Protein AF-A0AA38FV46-F1 (afdb_monomer_lite)

Foldseek 3Di:
DDPPPPDDDQDDDDDDDALLVLLLVLLQSCLVVVVVCCVPPCCNPPPLVVQCPDPVNVVVCVVVLVVCCVPPVRNNSSLVSNCVNSVHDPSD

Radius of gyration: 16.46 Å; chains: 1; bounding box: 35×52×32 Å

Organism: Taxus chinensis (NCBI:txid29808)

Structure (mmCIF, N/CA/C/O backbone):
data_AF-A0AA38FV46-F1
#
_entry.id   AF-A0AA38FV46-F1
#
loop_
_atom_site.group_PDB
_atom_site.id
_atom_site.type_symbol
_atom_site.label_atom_id
_atom_site.label_alt_id
_atom_site.label_comp_id
_atom_site.label_asym_id
_atom_site.label_entity_id
_atom_site.label_seq_id
_atom_site.pdbx_PDB_ins_code
_atom_site.Cartn_x
_atom_site.Cartn_y
_atom_site.Cartn_z
_atom_site.occupancy
_atom_site.B_iso_or_equiv
_atom_site.auth_seq_id
_atom_site.auth_comp_id
_atom_site.auth_asym_id
_atom_site.auth_atom_id
_atom_site.pdbx_PDB_model_num
ATOM 1 N N . MET A 1 1 ? 20.600 -38.400 -0.882 1.00 41.66 1 MET A N 1
ATOM 2 C CA . MET A 1 1 ? 20.220 -37.195 -1.641 1.00 41.66 1 MET A CA 1
ATOM 3 C C . MET A 1 1 ? 19.118 -36.573 -0.833 1.00 41.66 1 MET A C 1
ATOM 5 O O . MET A 1 1 ? 18.099 -37.224 -0.655 1.00 41.66 1 MET A O 1
ATOM 9 N N . ASP A 1 2 ? 19.432 -35.449 -0.207 1.00 44.16 2 ASP A N 1
ATOM 10 C CA . ASP A 1 2 ? 18.635 -34.858 0.859 1.00 44.16 2 ASP A CA 1
ATOM 11 C C . ASP A 1 2 ? 17.225 -34.493 0.386 1.00 44.16 2 ASP A C 1
ATOM 13 O O . ASP A 1 2 ? 17.046 -33.895 -0.677 1.00 44.16 2 ASP A O 1
ATOM 17 N N . ASP A 1 3 ? 16.242 -34.867 1.206 1.00 47.19 3 ASP A N 1
ATOM 18 C CA . ASP A 1 3 ? 14.861 -34.401 1.143 1.00 47.19 3 ASP A CA 1
ATOM 19 C C . ASP A 1 3 ? 14.837 -32.879 1.332 1.00 47.19 3 ASP A C 1
ATOM 21 O O . ASP A 1 3 ? 14.822 -32.355 2.447 1.00 47.19 3 ASP A O 1
ATOM 25 N N . MET A 1 4 ? 14.824 -32.145 0.224 1.00 51.62 4 MET A N 1
ATOM 26 C CA . MET A 1 4 ? 14.444 -30.739 0.208 1.00 51.62 4 MET A CA 1
ATOM 27 C C . MET A 1 4 ? 12.921 -30.660 0.079 1.00 51.62 4 MET A C 1
ATOM 29 O O . MET A 1 4 ? 12.398 -30.453 -1.015 1.00 51.62 4 MET A O 1
ATOM 33 N N . ASN A 1 5 ? 12.202 -30.704 1.204 1.00 58.38 5 ASN A N 1
ATOM 34 C CA . ASN A 1 5 ? 10.883 -30.056 1.320 1.00 58.38 5 ASN A CA 1
ATOM 35 C C . ASN A 1 5 ? 11.044 -28.515 1.262 1.00 58.38 5 ASN A C 1
ATOM 37 O O . ASN A 1 5 ? 10.553 -27.781 2.116 1.00 58.38 5 ASN A O 1
ATOM 41 N N . GLY A 1 6 ? 11.825 -28.021 0.300 1.00 53.75 6 GLY A N 1
ATOM 42 C CA . GLY A 1 6 ? 12.183 -26.622 0.141 1.00 53.75 6 GLY A CA 1
ATOM 43 C C . GLY A 1 6 ? 11.170 -25.945 -0.761 1.00 53.75 6 GLY A C 1
ATOM 44 O O . GLY A 1 6 ? 11.295 -26.012 -1.984 1.00 53.75 6 GLY A O 1
ATOM 45 N N . GLU A 1 7 ? 10.166 -25.300 -0.171 1.00 69.88 7 GLU A N 1
ATOM 46 C CA . GLU A 1 7 ? 9.326 -24.373 -0.926 1.00 69.88 7 GLU A CA 1
ATOM 47 C C . GLU A 1 7 ? 10.224 -23.313 -1.574 1.00 69.88 7 GLU A C 1
ATOM 49 O O . GLU A 1 7 ? 10.964 -22.589 -0.904 1.00 69.88 7 GLU A O 1
ATOM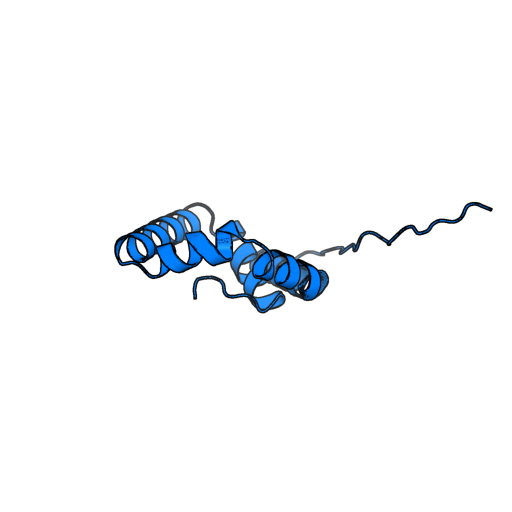 54 N N . TRP A 1 8 ? 10.190 -23.252 -2.903 1.00 77.44 8 TRP A N 1
ATOM 55 C CA . TRP A 1 8 ? 10.895 -22.233 -3.666 1.00 77.44 8 TRP A CA 1
ATOM 56 C C . TRP A 1 8 ? 10.403 -20.847 -3.250 1.00 77.44 8 TRP A C 1
ATOM 58 O O . TRP A 1 8 ? 9.209 -20.556 -3.345 1.00 77.44 8 TRP A O 1
ATOM 68 N N . LEU A 1 9 ? 11.327 -19.971 -2.842 1.00 85.06 9 LEU A N 1
ATOM 69 C CA . LEU A 1 9 ? 10.996 -18.573 -2.590 1.00 85.06 9 LEU A CA 1
ATOM 70 C C . LEU A 1 9 ? 10.523 -17.936 -3.903 1.00 85.06 9 LEU A C 1
ATOM 72 O O . LEU A 1 9 ? 11.256 -17.965 -4.899 1.00 85.06 9 LEU A O 1
ATOM 76 N N . PRO A 1 10 ? 9.307 -17.371 -3.947 1.00 87.31 10 PRO A N 1
ATOM 77 C CA . PRO A 1 10 ? 8.811 -16.770 -5.166 1.00 87.31 10 PRO A CA 1
ATOM 78 C C . PRO A 1 10 ? 9.645 -15.525 -5.490 1.00 87.31 10 PRO A C 1
ATOM 80 O O . PRO A 1 10 ? 9.797 -14.625 -4.669 1.00 87.31 10 PRO A O 1
ATOM 83 N N . LEU A 1 11 ? 10.188 -15.495 -6.705 1.00 92.94 11 LEU A N 1
ATOM 84 C CA . LEU A 1 11 ? 11.032 -14.421 -7.223 1.00 92.94 11 LEU A CA 1
ATOM 85 C C . LEU A 1 11 ? 10.326 -13.689 -8.374 1.00 92.94 11 LEU A C 1
ATOM 87 O O . LEU A 1 11 ? 9.547 -14.298 -9.122 1.00 92.94 11 LEU A O 1
ATOM 91 N N . ILE A 1 12 ? 10.629 -12.399 -8.521 1.00 95.75 12 ILE A N 1
ATOM 92 C CA . ILE A 1 12 ? 10.375 -11.610 -9.728 1.00 95.75 12 ILE A CA 1
ATOM 93 C C . ILE A 1 12 ? 11.598 -10.761 -10.054 1.00 95.75 12 ILE A C 1
ATOM 95 O O . ILE A 1 12 ? 12.215 -10.184 -9.163 1.00 95.75 12 ILE A O 1
ATOM 99 N N . GLU A 1 13 ? 11.909 -10.671 -11.340 1.00 96.19 13 GLU A N 1
ATOM 100 C CA . GLU A 1 13 ? 12.827 -9.681 -11.886 1.00 96.19 13 GLU A CA 1
ATOM 101 C C . GLU A 1 13 ? 11.999 -8.614 -12.597 1.00 96.19 13 GLU A C 1
ATOM 103 O O . GLU A 1 13 ? 11.113 -8.934 -13.393 1.00 96.19 13 GLU A O 1
ATOM 108 N N . ILE A 1 14 ? 12.261 -7.346 -12.289 1.00 95.88 14 ILE A N 1
ATOM 109 C CA . ILE A 1 14 ? 11.530 -6.215 -12.858 1.00 95.88 14 ILE A CA 1
ATOM 110 C C . ILE A 1 14 ? 12.507 -5.389 -13.686 1.00 95.88 14 ILE A C 1
ATOM 112 O O . ILE A 1 14 ? 13.518 -4.904 -13.178 1.00 95.88 14 ILE A O 1
ATOM 116 N N . GLY A 1 15 ? 12.213 -5.267 -14.980 1.00 95.31 15 GLY A N 1
ATOM 117 C CA . GLY A 1 15 ? 12.965 -4.417 -15.897 1.00 95.31 15 GLY A CA 1
ATOM 118 C C . GLY A 1 15 ? 12.625 -2.927 -15.741 1.00 95.31 15 GLY A C 1
ATOM 119 O O . GLY A 1 15 ? 11.819 -2.552 -14.888 1.00 95.31 15 GLY A O 1
ATOM 120 N N . PRO A 1 16 ? 13.205 -2.055 -16.584 1.00 96.69 16 PRO A N 1
ATOM 121 C CA . PRO A 1 16 ? 12.912 -0.625 -16.557 1.00 96.69 16 PRO A CA 1
ATOM 122 C C . PRO A 1 16 ? 11.412 -0.345 -16.737 1.00 96.69 16 PRO A C 1
ATOM 124 O O . PRO A 1 16 ? 10.826 -0.695 -17.759 1.00 96.69 16 PRO A O 1
ATOM 127 N N . CYS A 1 17 ? 10.799 0.296 -15.746 1.00 97.38 17 CYS A N 1
ATOM 128 C CA . CYS A 1 17 ? 9.410 0.745 -15.762 1.00 97.38 17 CYS A CA 1
ATOM 129 C C . CYS A 1 17 ? 9.227 1.916 -14.782 1.00 97.38 17 CYS A C 1
ATOM 131 O O . CYS A 1 17 ? 10.149 2.256 -14.034 1.00 97.38 17 CYS A O 1
ATOM 133 N N . ASP A 1 18 ? 8.069 2.576 -14.817 1.00 98.38 18 ASP A N 1
ATOM 134 C CA . ASP A 1 18 ? 7.709 3.545 -13.781 1.00 98.38 18 ASP A CA 1
ATOM 135 C C . ASP A 1 18 ? 7.285 2.848 -12.474 1.00 98.38 18 ASP A C 1
ATOM 137 O O . ASP A 1 18 ? 7.094 1.631 -12.414 1.00 98.38 18 ASP A O 1
ATOM 141 N N . SER A 1 19 ? 7.173 3.629 -11.399 1.00 98.44 19 SER A N 1
ATOM 142 C CA . SER A 1 19 ? 6.883 3.103 -10.064 1.00 98.44 19 SER A CA 1
ATOM 143 C C . SER A 1 19 ? 5.519 2.420 -9.971 1.00 98.44 19 SER A C 1
ATOM 145 O O . SER A 1 19 ? 5.415 1.378 -9.329 1.00 98.44 19 SER A O 1
ATOM 147 N N . TYR A 1 20 ? 4.498 2.951 -10.647 1.00 98.56 20 TYR A N 1
ATOM 148 C CA . TYR A 1 20 ? 3.173 2.336 -10.682 1.00 98.56 20 TYR A CA 1
ATOM 149 C C . TYR A 1 20 ? 3.224 0.959 -11.348 1.00 98.56 20 TYR A C 1
ATOM 151 O O . TYR A 1 20 ? 2.763 -0.032 -10.780 1.00 98.56 20 TYR A O 1
ATOM 159 N N . GLN A 1 21 ? 3.848 0.873 -12.522 1.00 98.69 21 GLN A N 1
ATOM 160 C CA . GLN A 1 21 ? 3.996 -0.368 -13.270 1.00 98.69 21 GLN A CA 1
ATOM 161 C C . GLN A 1 21 ? 4.819 -1.404 -12.494 1.00 98.69 21 GLN A C 1
ATOM 163 O O . GLN A 1 21 ? 4.481 -2.590 -12.515 1.00 98.69 21 GLN A O 1
ATOM 168 N N . MET A 1 22 ? 5.863 -0.972 -11.779 1.00 98.62 22 MET A N 1
ATOM 169 C CA . MET A 1 22 ? 6.620 -1.833 -10.869 1.00 98.62 22 MET A CA 1
ATOM 170 C C . MET A 1 22 ? 5.707 -2.421 -9.787 1.00 98.62 22 MET A C 1
ATOM 172 O O . MET A 1 22 ? 5.664 -3.641 -9.621 1.00 98.62 22 MET A O 1
ATOM 176 N N . GLY A 1 23 ? 4.922 -1.574 -9.116 1.00 98.62 23 GLY A N 1
ATOM 177 C CA . GLY A 1 23 ? 3.932 -2.000 -8.130 1.00 98.62 23 GLY A CA 1
ATOM 178 C C . GLY A 1 23 ? 2.920 -2.990 -8.704 1.00 98.62 23 GLY A C 1
ATOM 179 O O . GLY A 1 23 ? 2.681 -4.043 -8.119 1.00 98.62 23 GLY A O 1
ATOM 180 N N . LEU A 1 24 ? 2.377 -2.708 -9.890 1.00 98.69 24 LEU A N 1
ATOM 181 C CA . LEU A 1 24 ? 1.407 -3.571 -10.564 1.00 98.69 24 LEU A CA 1
ATOM 182 C C . LEU A 1 24 ? 1.964 -4.980 -10.810 1.00 98.69 24 LEU A C 1
ATOM 184 O O . LEU A 1 24 ? 1.297 -5.972 -10.506 1.00 98.69 24 LEU A O 1
ATOM 188 N N . LEU A 1 25 ? 3.205 -5.081 -11.298 1.00 98.56 25 LEU A N 1
ATOM 189 C CA . LEU A 1 25 ? 3.881 -6.361 -11.533 1.00 98.56 25 LEU A CA 1
ATOM 190 C C . LEU A 1 25 ? 4.131 -7.130 -10.227 1.00 98.56 25 LEU A C 1
ATOM 192 O O . LEU A 1 25 ? 3.911 -8.344 -10.176 1.00 98.56 25 LEU A O 1
ATOM 196 N N . ILE A 1 26 ? 4.537 -6.434 -9.158 1.00 98.38 26 ILE A N 1
ATOM 197 C CA . ILE A 1 26 ? 4.693 -7.016 -7.815 1.00 98.38 26 ILE A CA 1
ATOM 198 C C . ILE A 1 26 ? 3.345 -7.553 -7.321 1.00 98.38 26 ILE A C 1
ATOM 200 O O . ILE A 1 26 ? 3.240 -8.724 -6.940 1.00 98.38 26 ILE A O 1
ATOM 204 N N . GLY A 1 27 ? 2.303 -6.722 -7.375 1.00 98.38 27 GLY A N 1
ATOM 205 C CA . GLY A 1 27 ? 0.952 -7.065 -6.949 1.00 98.38 27 GLY A CA 1
ATOM 206 C C . GLY A 1 27 ? 0.429 -8.309 -7.661 1.00 98.38 27 GLY A C 1
ATOM 207 O O . GLY A 1 27 ? -0.048 -9.231 -7.002 1.00 98.38 27 GLY A O 1
ATOM 208 N N . GLN A 1 28 ? 0.598 -8.384 -8.984 1.00 98.12 28 GLN A N 1
ATOM 209 C CA . GLN A 1 28 ? 0.177 -9.529 -9.796 1.00 98.12 28 GLN A CA 1
ATOM 210 C C . GLN A 1 28 ? 0.955 -10.803 -9.448 1.00 98.12 28 GLN A C 1
ATOM 212 O O . GLN A 1 28 ? 0.361 -11.866 -9.249 1.00 98.12 28 GLN A O 1
ATOM 217 N N . ARG A 1 29 ? 2.285 -10.712 -9.324 1.00 97.62 29 ARG A N 1
ATOM 218 C CA . ARG A 1 29 ? 3.146 -11.869 -9.036 1.00 97.62 29 ARG A CA 1
ATOM 219 C C . ARG A 1 29 ? 2.856 -12.502 -7.682 1.00 97.62 29 ARG A C 1
ATOM 221 O O . ARG A 1 29 ? 2.874 -13.732 -7.559 1.00 97.62 29 ARG A O 1
ATOM 228 N N . PHE A 1 30 ? 2.643 -11.666 -6.672 1.00 97.88 30 PHE A N 1
ATOM 229 C CA . PHE A 1 30 ? 2.516 -12.076 -5.275 1.00 97.88 30 PHE A CA 1
ATOM 230 C C . PHE A 1 30 ? 1.084 -11.968 -4.752 1.00 97.88 30 PHE A C 1
ATOM 232 O O . PHE A 1 30 ? 0.863 -12.049 -3.545 1.00 97.88 30 PHE A O 1
ATOM 239 N N . ALA A 1 31 ? 0.099 -11.848 -5.646 1.00 98.12 31 ALA A N 1
ATOM 240 C CA . ALA A 1 31 ? -1.290 -11.567 -5.300 1.00 98.12 31 ALA A CA 1
ATOM 241 C C . ALA A 1 31 ? -1.851 -12.511 -4.224 1.00 98.12 31 ALA A C 1
ATOM 243 O O . ALA A 1 31 ? -2.511 -12.075 -3.285 1.00 98.12 31 ALA A O 1
ATOM 244 N N . HIS A 1 32 ? -1.552 -13.811 -4.320 1.00 96.62 32 HIS A N 1
ATOM 245 C CA . HIS A 1 32 ? -2.007 -14.800 -3.341 1.00 96.62 32 HIS A CA 1
ATOM 246 C C . HIS A 1 32 ? -1.396 -14.584 -1.946 1.00 96.62 32 HIS A C 1
ATOM 248 O O . HIS A 1 32 ? -2.112 -14.695 -0.951 1.00 96.62 32 HIS A O 1
ATOM 254 N N . LEU A 1 33 ? -0.108 -14.230 -1.863 1.00 96.69 33 LEU A N 1
ATOM 255 C CA . LEU A 1 33 ? 0.569 -13.941 -0.596 1.00 96.69 33 LEU A CA 1
ATOM 256 C C . LEU A 1 33 ? 0.051 -12.645 0.016 1.00 96.69 33 LEU A C 1
ATOM 258 O O . LEU A 1 33 ? -0.267 -12.628 1.201 1.00 96.69 33 LEU A O 1
ATOM 262 N N . ILE A 1 34 ? -0.084 -11.592 -0.795 1.00 97.81 34 ILE A N 1
ATOM 263 C CA . ILE A 1 34 ? -0.584 -10.287 -0.351 1.00 97.81 34 ILE A CA 1
ATOM 264 C C . ILE A 1 34 ? -2.011 -10.438 0.185 1.00 97.81 34 ILE A C 1
ATOM 266 O O . ILE A 1 34 ? -2.265 -10.109 1.343 1.00 97.81 34 ILE A O 1
ATOM 270 N N . ARG A 1 35 ? -2.923 -11.045 -0.587 1.00 98.12 35 ARG A N 1
ATOM 271 C CA . ARG A 1 35 ? -4.302 -11.302 -0.135 1.00 98.12 35 ARG A CA 1
ATOM 272 C C . ARG A 1 35 ? -4.351 -12.181 1.115 1.00 98.12 35 ARG A C 1
ATOM 274 O O . ARG A 1 35 ? -5.120 -11.899 2.033 1.00 98.12 35 ARG A O 1
ATOM 281 N N . SER A 1 36 ? -3.523 -13.227 1.187 1.00 97.44 36 SER A N 1
ATOM 282 C CA . SER A 1 36 ? -3.432 -14.081 2.379 1.00 97.44 36 SER A CA 1
ATOM 283 C C . SER A 1 36 ? -2.945 -13.295 3.600 1.00 97.44 36 SER A C 1
ATOM 285 O O . SER A 1 36 ? -3.507 -13.450 4.678 1.00 97.44 36 SER A O 1
ATOM 287 N N . ARG A 1 37 ? -1.929 -12.437 3.456 1.00 96.25 37 ARG A N 1
ATOM 288 C CA . ARG A 1 37 ? -1.405 -11.615 4.556 1.00 96.25 37 ARG A CA 1
ATOM 289 C C . ARG A 1 37 ? -2.440 -10.604 5.041 1.00 96.25 37 ARG A C 1
ATOM 291 O O . ARG A 1 37 ? -2.636 -10.515 6.247 1.00 96.25 37 ARG A O 1
ATOM 298 N N . VAL A 1 38 ? -3.092 -9.892 4.120 1.00 96.06 38 VAL A N 1
ATOM 299 C CA . VAL A 1 38 ? -4.103 -8.863 4.421 1.00 96.06 38 VAL A CA 1
ATOM 300 C C . VAL A 1 38 ? -5.321 -9.469 5.116 1.00 96.06 38 VAL A C 1
ATOM 302 O O . VAL A 1 38 ? -5.755 -8.958 6.143 1.00 96.06 38 VAL A O 1
ATOM 305 N N . SER A 1 39 ? -5.845 -10.588 4.605 1.00 96.62 39 SER A N 1
ATOM 306 C CA . SER A 1 39 ? -7.030 -11.243 5.185 1.00 96.62 39 SER A CA 1
ATOM 307 C C . SER A 1 39 ? -6.778 -11.901 6.544 1.00 96.62 39 SER A C 1
ATOM 309 O O . SER A 1 39 ? -7.712 -12.059 7.323 1.00 96.62 39 SER A O 1
ATOM 311 N N . LYS A 1 40 ? -5.534 -12.298 6.842 1.00 97.81 40 LYS A N 1
ATOM 312 C CA . LYS A 1 40 ? -5.172 -12.988 8.094 1.00 97.81 40 LYS A CA 1
ATOM 313 C C . LYS A 1 40 ? -4.585 -12.069 9.164 1.00 97.81 40 LYS A C 1
ATOM 315 O O . LYS A 1 40 ? -4.330 -12.535 10.274 1.00 97.81 40 LYS A O 1
ATOM 320 N N . ASP A 1 41 ? -4.318 -10.802 8.852 1.00 97.44 41 ASP A N 1
ATOM 321 C CA . ASP A 1 41 ? -3.798 -9.856 9.836 1.00 97.44 41 ASP A CA 1
ATOM 322 C C . ASP A 1 41 ? -4.905 -9.433 10.808 1.00 97.44 41 ASP A C 1
ATOM 324 O O . ASP A 1 41 ? -5.780 -8.646 10.460 1.00 97.44 41 ASP A O 1
ATOM 328 N N . LYS A 1 42 ? -4.862 -9.954 12.036 1.00 97.62 42 LYS A N 1
ATOM 329 C CA . LYS A 1 42 ? -5.885 -9.658 13.044 1.00 97.62 42 LYS A CA 1
ATOM 330 C C . LYS A 1 42 ? -5.931 -8.187 13.435 1.00 97.62 42 LYS A C 1
ATOM 332 O O . LYS A 1 42 ? -7.019 -7.653 13.573 1.00 97.62 42 LYS A O 1
ATOM 337 N N . ILE A 1 43 ? -4.782 -7.528 13.571 1.00 97.19 43 ILE A N 1
ATOM 338 C CA . ILE A 1 43 ? -4.739 -6.115 13.973 1.00 97.19 43 ILE A CA 1
ATOM 339 C C . ILE A 1 43 ? -5.360 -5.260 12.867 1.00 97.19 43 ILE A C 1
ATOM 341 O O . ILE A 1 43 ? -6.192 -4.396 13.137 1.00 97.19 43 ILE A O 1
ATOM 345 N N . LEU A 1 44 ? -5.022 -5.541 11.605 1.00 95.06 44 LEU A N 1
ATOM 346 C CA . LEU A 1 44 ? -5.636 -4.864 10.468 1.00 95.06 44 LEU A CA 1
ATOM 347 C C . LEU A 1 44 ? -7.158 -5.065 10.450 1.00 95.06 44 LEU A C 1
ATOM 349 O O . LEU A 1 44 ? -7.893 -4.088 10.345 1.00 95.06 44 LEU A O 1
ATOM 353 N N . GLN A 1 45 ? -7.622 -6.313 10.554 1.00 96.00 45 GLN A N 1
ATOM 354 C CA . GLN A 1 45 ? -9.038 -6.659 10.394 1.00 96.00 45 GLN A CA 1
ATOM 355 C C . GLN A 1 45 ? -9.910 -6.232 11.582 1.00 96.00 45 GLN A C 1
ATOM 357 O O . GLN A 1 45 ? -11.026 -5.760 11.383 1.00 96.00 45 GLN A O 1
ATOM 362 N N . GLU A 1 46 ? -9.420 -6.401 12.809 1.00 97.12 46 GLU A N 1
ATOM 363 C CA . GLU A 1 46 ? -10.218 -6.242 14.031 1.00 97.12 46 GLU A CA 1
ATOM 364 C C . GLU A 1 46 ? -10.045 -4.863 14.683 1.00 97.12 46 GLU A C 1
ATOM 366 O O . GLU A 1 46 ? -10.928 -4.434 15.423 1.00 97.12 46 GLU A O 1
ATOM 371 N N . GLU A 1 47 ? -8.955 -4.140 14.396 1.00 96.31 47 GLU A N 1
ATOM 372 C CA . GLU A 1 47 ? -8.669 -2.842 15.023 1.00 96.31 47 GLU A CA 1
ATOM 373 C C . GLU A 1 47 ? -8.541 -1.711 13.996 1.00 96.31 47 GLU A C 1
ATOM 375 O O . GLU A 1 47 ? -9.267 -0.716 14.068 1.00 96.31 47 GLU A O 1
ATOM 380 N N . MET A 1 48 ? -7.651 -1.852 13.007 1.00 95.06 48 MET A N 1
ATOM 381 C CA . MET A 1 48 ? -7.319 -0.740 12.108 1.00 95.06 48 MET A CA 1
ATOM 382 C C . MET A 1 48 ? -8.425 -0.437 11.096 1.00 95.06 48 MET A C 1
ATOM 384 O O . MET A 1 48 ? -8.731 0.734 10.889 1.00 95.06 48 MET A O 1
ATOM 388 N N . LEU A 1 49 ? -9.039 -1.454 10.480 1.00 94.50 49 LEU A N 1
ATOM 389 C CA . LEU A 1 49 ? -10.158 -1.251 9.554 1.00 94.50 49 LEU A CA 1
ATOM 390 C C . LEU A 1 49 ? -11.387 -0.656 10.268 1.00 94.50 49 LEU A C 1
ATOM 392 O O . LEU A 1 49 ? -11.917 0.339 9.774 1.00 94.50 49 LEU A O 1
ATOM 396 N N . PRO A 1 50 ? -11.816 -1.143 11.450 1.00 95.75 50 PRO A N 1
ATOM 397 C CA . PRO A 1 50 ? -12.870 -0.478 12.215 1.00 95.75 50 PRO A CA 1
ATOM 398 C C . PRO A 1 50 ? -12.537 0.970 12.583 1.00 95.75 50 PRO A C 1
ATOM 400 O O . PRO A 1 50 ? -13.394 1.845 12.458 1.00 95.75 50 PRO A O 1
ATOM 403 N N . PHE A 1 51 ? -11.293 1.249 12.986 1.00 95.81 51 PHE A N 1
ATOM 404 C CA . PHE A 1 51 ? -10.855 2.619 13.246 1.00 95.81 51 PHE A CA 1
ATOM 405 C C . PHE A 1 51 ? -10.913 3.487 11.983 1.00 95.81 51 PHE A C 1
ATOM 407 O O . PHE A 1 51 ? -11.410 4.610 12.054 1.00 95.81 51 PHE A O 1
ATOM 414 N N . ALA A 1 52 ? -10.478 2.969 10.830 1.00 94.56 52 ALA A N 1
ATOM 415 C CA . ALA A 1 52 ? -10.505 3.672 9.547 1.00 94.56 52 ALA A CA 1
ATOM 416 C C . ALA A 1 52 ? -11.915 4.138 9.153 1.00 94.56 52 ALA A C 1
ATOM 418 O O . ALA A 1 52 ? -12.053 5.195 8.547 1.00 94.56 52 ALA A O 1
ATOM 419 N N . MET A 1 53 ? -12.954 3.401 9.562 1.00 93.94 53 MET A N 1
ATOM 420 C CA . MET A 1 53 ? -14.355 3.752 9.310 1.00 93.94 53 MET A CA 1
ATOM 421 C C . MET A 1 53 ? -14.894 4.873 10.215 1.00 93.94 53 MET A C 1
ATOM 423 O O . MET A 1 53 ? -15.970 5.410 9.948 1.00 93.94 53 MET A O 1
ATOM 427 N N . SER A 1 54 ? -14.186 5.238 11.287 1.00 96.62 54 SER A N 1
ATOM 428 C CA . SER A 1 54 ? -14.559 6.369 12.148 1.00 96.62 54 SER A CA 1
ATOM 429 C C . SER A 1 54 ? -14.244 7.721 11.489 1.00 96.62 54 SER A C 1
ATOM 431 O O . SER A 1 54 ? -13.461 7.799 10.543 1.00 96.62 54 SER A O 1
ATOM 433 N N . ASN A 1 55 ? -14.823 8.817 11.989 1.00 96.62 55 ASN A N 1
ATOM 434 C CA . ASN A 1 55 ? -14.535 10.163 11.464 1.00 96.62 55 ASN A CA 1
ATOM 435 C C . ASN A 1 55 ? -13.069 10.576 11.679 1.00 96.62 55 ASN A C 1
ATOM 437 O O . ASN A 1 55 ? -12.443 11.148 10.782 1.00 96.62 55 ASN A O 1
ATOM 441 N N . ASP A 1 56 ? -12.518 10.259 12.852 1.00 96.88 56 ASP A N 1
ATOM 442 C CA . ASP A 1 56 ? -11.123 10.552 13.188 1.00 96.88 56 ASP A CA 1
ATOM 443 C C . ASP A 1 56 ? -10.176 9.705 12.333 1.00 96.88 56 ASP A C 1
ATOM 445 O O . ASP A 1 56 ? -9.178 10.211 11.818 1.00 96.88 56 ASP A O 1
ATOM 449 N N . GLY A 1 57 ? -10.529 8.434 12.117 1.00 96.44 57 GLY A N 1
ATOM 450 C CA . GLY A 1 57 ? -9.796 7.525 11.243 1.00 96.44 57 GLY A CA 1
ATOM 451 C C . GLY A 1 57 ? -9.757 8.001 9.797 1.00 96.44 57 GLY A C 1
ATOM 452 O O . GLY A 1 57 ? -8.668 8.125 9.239 1.00 96.44 57 GLY A O 1
ATOM 453 N N . HIS A 1 58 ? -10.908 8.349 9.213 1.00 95.38 58 HIS A N 1
ATOM 454 C CA 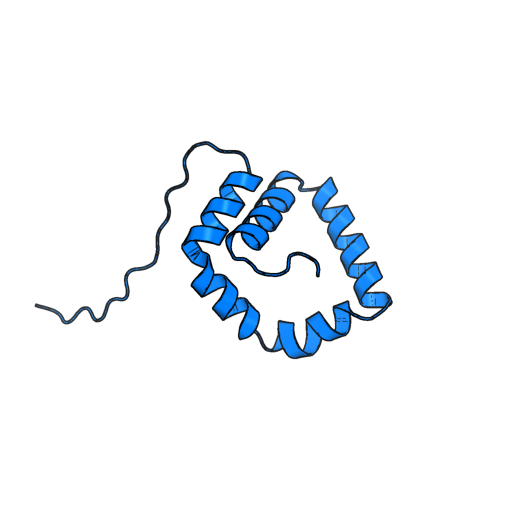. HIS A 1 58 ? -10.969 8.899 7.857 1.00 95.38 58 HIS A CA 1
ATOM 455 C C . HIS A 1 58 ? -10.113 10.162 7.716 1.00 95.38 58 HIS A C 1
ATOM 457 O O . HIS A 1 58 ? -9.295 10.250 6.801 1.00 95.38 58 HIS A O 1
ATOM 463 N N . SER A 1 59 ? -10.244 11.107 8.654 1.00 96.75 59 SER A N 1
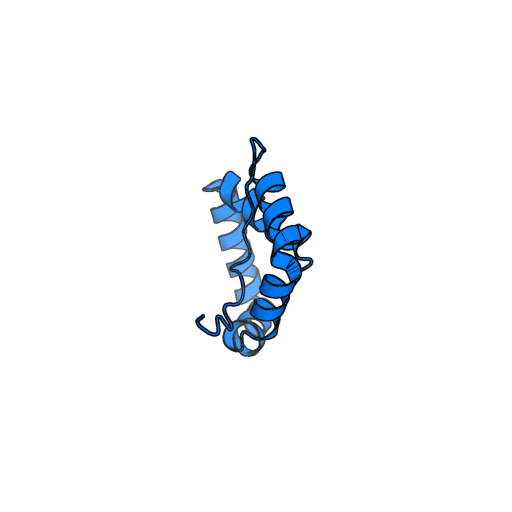ATOM 464 C CA . SER A 1 59 ? -9.490 12.368 8.627 1.00 96.75 59 SER A CA 1
ATOM 465 C C . SER A 1 59 ? -7.980 12.131 8.724 1.00 96.75 59 SER A C 1
ATOM 467 O O . SER A 1 59 ? -7.192 12.751 8.005 1.00 96.75 59 SER A O 1
ATOM 469 N N . LEU A 1 60 ? -7.557 11.205 9.591 1.00 96.94 60 LEU A N 1
ATOM 470 C CA . LEU A 1 60 ? -6.151 10.845 9.738 1.00 96.94 60 LEU A CA 1
ATOM 471 C C . LEU A 1 60 ? -5.609 10.154 8.481 1.00 96.94 60 LEU A C 1
ATOM 473 O O . LEU A 1 60 ? -4.532 10.515 8.005 1.00 96.94 60 LEU A O 1
ATOM 477 N N . ILE A 1 61 ? -6.341 9.186 7.924 1.00 95.94 61 ILE A N 1
ATOM 478 C CA . ILE A 1 61 ? -5.937 8.469 6.708 1.00 95.94 61 ILE A CA 1
ATOM 479 C C . ILE A 1 61 ? -5.831 9.436 5.531 1.00 95.94 61 ILE A C 1
ATOM 481 O O . ILE A 1 61 ? -4.856 9.365 4.785 1.00 95.94 61 ILE A O 1
ATOM 485 N N . GLU A 1 62 ? -6.762 10.377 5.379 1.00 96.19 62 GLU A N 1
ATOM 486 C CA . GLU A 1 62 ? -6.707 11.397 4.330 1.00 96.19 62 GLU A CA 1
ATOM 487 C C . GLU A 1 62 ? -5.480 12.309 4.482 1.00 96.19 62 GLU A C 1
ATOM 489 O O . GLU A 1 62 ? -4.745 12.536 3.512 1.00 96.19 62 GLU A O 1
ATOM 494 N N . ALA A 1 63 ? -5.204 12.783 5.701 1.00 97.75 63 ALA A N 1
ATOM 495 C CA . ALA A 1 63 ? -4.044 13.621 5.987 1.00 97.75 63 ALA A CA 1
ATOM 496 C C . ALA A 1 63 ? -2.723 12.885 5.707 1.00 97.75 63 ALA A C 1
ATOM 498 O O . ALA A 1 63 ? -1.824 13.429 5.052 1.00 97.75 63 ALA A O 1
ATOM 499 N N . LEU A 1 64 ? -2.609 11.629 6.151 1.00 96.81 64 LEU A N 1
ATOM 500 C CA . LEU A 1 64 ? -1.441 10.785 5.897 1.00 96.81 64 LEU A CA 1
ATOM 501 C C . LEU A 1 64 ? -1.290 10.477 4.405 1.00 96.81 64 LEU A C 1
ATOM 503 O O . LEU A 1 64 ? -0.180 10.568 3.879 1.00 96.81 64 LEU A O 1
ATOM 507 N N . SER A 1 65 ? -2.385 10.168 3.714 1.00 96.56 65 SER A N 1
ATOM 508 C CA . SER A 1 65 ? -2.387 9.868 2.280 1.00 96.56 65 SER A CA 1
ATOM 509 C C . SER A 1 65 ? -1.926 11.067 1.463 1.00 96.56 65 SER A C 1
ATOM 511 O O . SER A 1 65 ? -1.025 10.954 0.635 1.00 96.56 65 SER A O 1
ATOM 513 N N . THR A 1 66 ? -2.480 12.244 1.747 1.00 97.69 66 THR A N 1
ATOM 514 C CA . THR A 1 66 ? -2.112 13.497 1.077 1.00 97.69 66 THR A CA 1
ATOM 515 C C . THR A 1 66 ? -0.647 13.843 1.324 1.00 97.69 66 THR A C 1
ATOM 517 O O . THR A 1 66 ? 0.092 14.160 0.390 1.00 97.69 66 THR A O 1
ATOM 520 N N . THR A 1 67 ? -0.193 13.727 2.574 1.00 98.06 67 THR A N 1
ATOM 521 C CA . THR A 1 67 ? 1.198 14.016 2.941 1.00 98.06 67 THR A CA 1
ATOM 522 C C . THR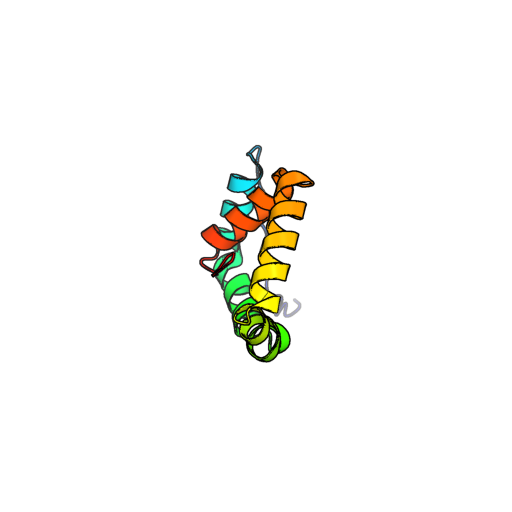 A 1 67 ? 2.170 13.077 2.229 1.00 98.06 67 THR A C 1
ATOM 524 O O . THR A 1 67 ? 3.165 13.537 1.664 1.00 98.06 67 THR A O 1
ATOM 527 N N . ASN A 1 68 ? 1.888 11.771 2.218 1.00 97.56 68 ASN A N 1
ATOM 528 C CA . ASN A 1 68 ? 2.766 10.786 1.592 1.00 97.56 68 ASN A CA 1
ATOM 529 C C . ASN A 1 68 ? 2.749 10.882 0.066 1.00 97.56 68 ASN A C 1
ATOM 531 O O . ASN A 1 68 ? 3.818 10.839 -0.536 1.00 97.56 68 ASN A O 1
ATOM 535 N N . ARG A 1 69 ? 1.588 11.108 -0.557 1.00 97.12 69 ARG A N 1
ATOM 536 C CA . ARG A 1 69 ? 1.494 11.337 -2.006 1.00 97.12 69 ARG A CA 1
ATOM 537 C C . ARG A 1 69 ? 2.335 12.535 -2.447 1.00 97.12 69 ARG A C 1
ATOM 539 O O . ARG A 1 69 ? 3.051 12.446 -3.437 1.00 97.12 69 ARG A O 1
ATOM 546 N N . ASN A 1 70 ? 2.299 13.633 -1.691 1.00 98.00 70 ASN A N 1
ATOM 547 C CA . ASN A 1 70 ? 3.058 14.839 -2.026 1.00 98.00 70 ASN A CA 1
ATOM 548 C C . ASN A 1 70 ? 4.563 14.675 -1.776 1.00 98.00 70 ASN A C 1
ATOM 550 O O . ASN A 1 70 ? 5.380 15.144 -2.566 1.00 98.00 70 ASN A O 1
ATOM 554 N N . LYS A 1 71 ? 4.942 14.030 -0.667 1.00 98.38 71 LYS A N 1
ATOM 555 C CA . LYS A 1 71 ? 6.349 13.909 -0.260 1.00 98.38 71 LYS A CA 1
ATOM 556 C C . LYS A 1 71 ? 7.083 12.776 -0.979 1.00 98.38 71 LYS A C 1
ATOM 558 O O . LYS A 1 71 ? 8.278 12.890 -1.243 1.00 98.38 71 LYS A O 1
ATOM 563 N N . TYR A 1 72 ? 6.375 11.695 -1.288 1.00 98.31 72 TYR A N 1
ATOM 564 C CA . TYR A 1 72 ? 6.922 10.441 -1.798 1.00 98.31 72 TYR A CA 1
ATOM 565 C C . TYR A 1 72 ? 6.094 9.896 -2.978 1.00 98.31 72 TYR A C 1
ATOM 567 O O . TYR A 1 72 ? 5.663 8.743 -2.936 1.00 98.31 72 TYR A O 1
ATOM 575 N N . PRO A 1 73 ? 5.887 10.681 -4.053 1.00 97.88 73 PRO A N 1
ATOM 576 C CA . PRO A 1 73 ? 4.948 10.335 -5.126 1.00 97.88 73 PRO A CA 1
ATOM 577 C C . PRO A 1 73 ? 5.270 8.995 -5.795 1.00 97.88 73 PRO A C 1
ATOM 579 O O . PRO A 1 73 ? 4.382 8.186 -6.016 1.00 97.88 73 PRO A O 1
ATOM 582 N N . LYS A 1 74 ? 6.555 8.697 -6.017 1.00 98.25 74 LYS A N 1
ATOM 583 C CA . LYS A 1 74 ? 6.983 7.425 -6.617 1.00 98.25 74 LYS A CA 1
ATOM 584 C C . LYS A 1 74 ? 6.618 6.211 -5.758 1.00 98.25 74 LYS A C 1
ATOM 586 O O . LYS A 1 74 ? 6.084 5.238 -6.269 1.00 98.25 74 LYS A O 1
ATOM 591 N N . TYR A 1 75 ? 6.871 6.274 -4.451 1.00 98.06 75 TYR A N 1
ATOM 592 C CA . TYR A 1 75 ? 6.510 5.185 -3.538 1.00 98.06 75 TYR A CA 1
ATOM 593 C C . TYR A 1 75 ? 4.994 5.074 -3.361 1.00 98.06 75 TYR A C 1
ATOM 595 O O . TYR A 1 75 ? 4.473 3.977 -3.191 1.00 98.06 75 TYR A O 1
ATOM 603 N N . TRP A 1 76 ? 4.284 6.204 -3.418 1.00 98.25 76 TRP A N 1
ATOM 604 C CA . TRP A 1 76 ? 2.826 6.218 -3.413 1.00 98.25 76 TRP A CA 1
ATOM 605 C C . TRP A 1 76 ? 2.254 5.482 -4.631 1.00 98.25 76 TRP A C 1
ATOM 607 O O . TRP A 1 76 ? 1.392 4.621 -4.471 1.00 98.25 76 TRP A O 1
ATOM 617 N N . ASP A 1 77 ? 2.779 5.771 -5.823 1.00 98.38 77 ASP A N 1
ATOM 618 C CA . ASP A 1 77 ? 2.379 5.128 -7.076 1.00 98.38 77 ASP A CA 1
ATOM 619 C C . ASP A 1 77 ? 2.700 3.626 -7.080 1.00 98.38 77 ASP A C 1
ATOM 621 O O . ASP A 1 77 ? 1.870 2.818 -7.490 1.00 98.38 77 ASP A O 1
ATOM 625 N N . GLU A 1 78 ? 3.868 3.230 -6.565 1.00 98.62 78 GLU A N 1
ATOM 626 C CA . GLU A 1 78 ? 4.232 1.818 -6.388 1.00 98.62 78 GLU A CA 1
ATOM 627 C C . GLU A 1 78 ? 3.282 1.085 -5.432 1.00 98.62 78 GLU A C 1
ATOM 629 O O . GLU A 1 78 ? 2.836 -0.030 -5.720 1.00 98.62 78 GLU A O 1
ATOM 634 N N . LEU A 1 79 ? 2.931 1.707 -4.304 1.00 98.19 79 LEU A N 1
ATOM 635 C CA . LEU A 1 79 ? 2.002 1.123 -3.340 1.00 98.19 79 LEU A CA 1
ATOM 636 C C . LEU A 1 79 ? 0.595 0.980 -3.942 1.00 98.19 79 LEU A C 1
ATOM 638 O O . LEU A 1 79 ? -0.046 -0.056 -3.761 1.00 98.19 79 LEU A O 1
ATOM 642 N N . PHE A 1 80 ? 0.150 1.983 -4.704 1.00 98.25 80 PHE A N 1
ATOM 643 C CA . PHE A 1 80 ? -1.120 1.949 -5.426 1.00 98.25 80 PHE A CA 1
ATOM 644 C C . PHE A 1 80 ? -1.147 0.829 -6.475 1.00 98.25 80 PHE A C 1
ATOM 646 O O . PHE A 1 80 ? -2.045 -0.013 -6.445 1.00 98.25 80 PHE A O 1
ATOM 653 N N . GLY A 1 81 ? -0.116 0.733 -7.321 1.00 98.56 81 GLY A N 1
ATOM 654 C CA . GLY A 1 81 ? 0.012 -0.353 -8.295 1.00 98.56 81 GLY A CA 1
ATOM 655 C C . GLY A 1 81 ? 0.045 -1.732 -7.630 1.00 98.56 81 GLY A C 1
ATOM 656 O O . GLY A 1 81 ? -0.581 -2.672 -8.115 1.00 98.56 81 GLY A O 1
ATOM 657 N N . THR A 1 82 ? 0.705 -1.864 -6.476 1.00 98.75 82 THR A N 1
ATOM 658 C CA . THR A 1 82 ? 0.737 -3.122 -5.709 1.00 98.75 82 THR A CA 1
ATOM 659 C C . THR A 1 82 ? -0.654 -3.532 -5.230 1.00 98.75 82 THR A C 1
ATOM 661 O O . THR A 1 82 ? -1.019 -4.711 -5.321 1.00 98.75 82 THR A O 1
ATOM 664 N N . ALA A 1 83 ? -1.445 -2.574 -4.741 1.00 98.38 83 ALA A N 1
ATOM 665 C CA . ALA A 1 83 ? -2.820 -2.820 -4.327 1.00 98.38 83 ALA A CA 1
ATOM 666 C C . ALA A 1 83 ? -3.690 -3.257 -5.519 1.00 98.38 83 ALA A C 1
ATOM 668 O O . ALA A 1 83 ? -4.306 -4.324 -5.458 1.00 98.38 83 ALA A O 1
ATOM 669 N N . GLU A 1 84 ? -3.643 -2.526 -6.640 1.00 98.44 84 GLU A N 1
ATOM 670 C CA . GLU A 1 84 ? -4.381 -2.883 -7.861 1.00 98.44 84 GLU A CA 1
ATOM 671 C C . GLU A 1 84 ? -3.970 -4.254 -8.413 1.00 98.44 84 GLU A C 1
ATOM 673 O O . GLU A 1 84 ? -4.819 -5.099 -8.695 1.00 98.44 84 GLU A O 1
ATOM 678 N N . GLY A 1 85 ? -2.667 -4.526 -8.504 1.00 98.44 85 GLY A N 1
ATOM 679 C CA . GLY A 1 85 ? -2.150 -5.783 -9.046 1.00 98.44 85 GLY A CA 1
ATOM 680 C C . GLY A 1 85 ? -2.497 -6.999 -8.188 1.00 98.44 85 GLY A C 1
ATOM 681 O O . GLY A 1 85 ? -2.683 -8.098 -8.713 1.00 98.44 85 GLY A O 1
ATOM 682 N N . SER A 1 86 ? -2.602 -6.819 -6.870 1.00 98.50 86 SER A N 1
ATOM 683 C CA . SER A 1 86 ? -2.971 -7.896 -5.943 1.00 98.50 86 SER A CA 1
ATOM 684 C C . SER A 1 86 ? -4.482 -8.024 -5.720 1.00 98.50 86 SER A C 1
ATOM 686 O O . SER A 1 86 ? -4.942 -9.063 -5.225 1.00 98.50 86 SER A O 1
ATOM 688 N N . GLY A 1 87 ? -5.259 -7.018 -6.129 1.00 97.69 87 GLY A N 1
ATOM 689 C CA . GLY A 1 87 ? -6.707 -6.956 -5.950 1.00 97.69 87 GLY A CA 1
ATOM 690 C C . GLY A 1 87 ? -7.131 -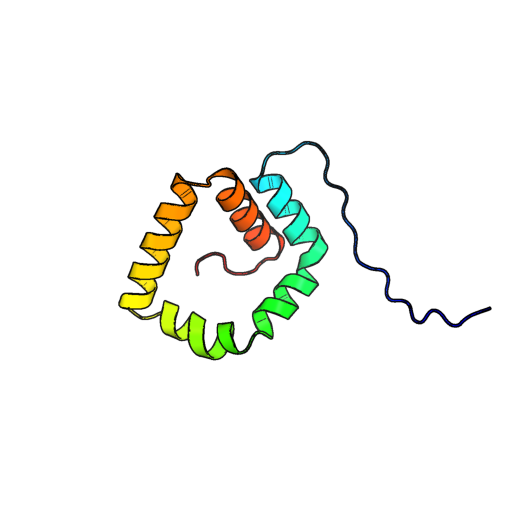6.705 -4.502 1.00 97.69 87 GLY A C 1
ATOM 691 O O . GLY A 1 87 ? -8.208 -7.151 -4.111 1.00 97.69 87 GLY A O 1
ATOM 692 N N . VAL A 1 88 ? -6.281 -6.064 -3.692 1.00 97.06 88 VAL A N 1
ATOM 693 C CA . VAL A 1 88 ? -6.658 -5.606 -2.346 1.00 97.06 88 VAL A CA 1
ATOM 694 C C . VAL A 1 88 ? -7.065 -4.129 -2.386 1.00 97.06 88 VAL A C 1
ATOM 696 O O . VAL A 1 88 ? -6.478 -3.360 -3.147 1.00 97.06 88 VAL A O 1
ATOM 699 N N . PRO A 1 89 ? -8.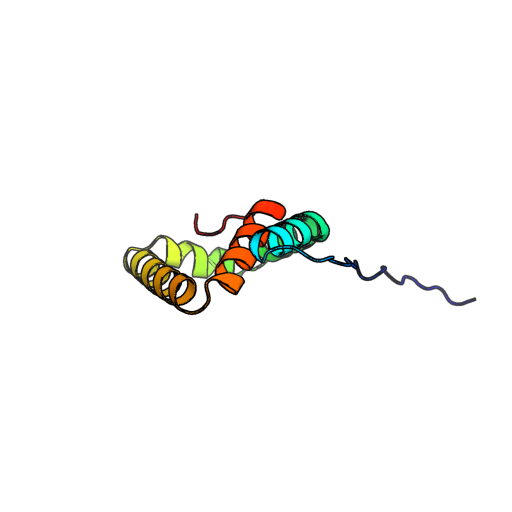032 -3.716 -1.554 1.00 93.56 89 PRO A N 1
ATOM 700 C CA . PRO A 1 89 ? -8.293 -2.316 -1.236 1.00 93.56 89 PRO A CA 1
ATOM 701 C C . PRO A 1 89 ? -7.034 -1.483 -0.992 1.00 93.56 89 PRO A C 1
ATOM 703 O O . PRO A 1 89 ? -6.195 -1.859 -0.173 1.00 93.56 89 PRO A O 1
ATOM 706 N N . PHE A 1 90 ? -6.914 -0.334 -1.663 1.00 91.44 90 PHE A N 1
ATOM 707 C CA . PHE A 1 90 ? -5.838 0.620 -1.373 1.00 91.44 90 PHE A CA 1
ATOM 708 C C . PHE A 1 90 ? -6.214 1.588 -0.243 1.00 91.44 90 PHE A C 1
ATOM 710 O O . PHE A 1 90 ? -5.454 1.758 0.705 1.00 91.44 90 PHE A O 1
ATOM 717 N N . LEU A 1 91 ? -7.393 2.211 -0.341 1.00 80.44 91 LEU A N 1
ATOM 718 C CA . LEU A 1 91 ? -7.922 3.167 0.645 1.00 80.44 91 LEU A CA 1
ATOM 719 C C . LEU A 1 91 ? -9.388 2.892 1.031 1.00 80.44 91 LEU A C 1
ATOM 721 O O . LEU A 1 91 ? -9.905 3.583 1.906 1.00 80.44 91 LEU A O 1
ATOM 725 N N . GLN A 1 92 ? -10.050 1.929 0.370 1.00 59.50 92 GLN A N 1
ATOM 726 C CA . GLN A 1 92 ? -11.447 1.518 0.579 1.00 59.50 92 GLN A CA 1
ATOM 727 C C . GLN A 1 92 ? -11.609 0.029 0.298 1.00 59.50 92 GLN A C 1
ATOM 729 O O . GLN A 1 92 ? -11.290 -0.368 -0.849 1.00 59.50 92 GLN A O 1
#

Sequence (92 aa):
MDDMNGEWLPLIEIGPCDSYQMGLLIGQRFAHLIRSRVSKDKILQEEMLPFAMSNDGHSLIEALSTTNRNKYPKYWDELFGTAEGSGVPFLQ

InterPro domains:
  IPR047801 Peptidase C45 [PTHR34180] (9-92)

Secondary structure (DSSP, 8-state):
------PPPP-----S--HHHHHHHHHHHTHHHHHHHHHH-HHIIIIIHHHHTSHHHHHHHHHHHHHHHHH-HHHHHHHHHHHHHHT--S--

pLDDT: mean 92.65, std 12.86, range [41.66, 98.75]